Protein AF-A0A935PNE4-F1 (afdb_monomer)

Nearest PDB structures (foldseek):
  1gzd-assembly1_A  TM=9.659E-01  e=2.653E-05  Sus scrofa
  4wmj-assembly1_B  TM=9.836E-01  e=7.328E-05  Colias eurytheme
  3nbu-assembly3_F  TM=9.780E-01  e=7.328E-05  Escherichia coli DH5[alpha]
  6bzc-assembly1_A  TM=9.774E-01  e=2.024E-04  Elizabethkingia anophelis NUHP1
  3qki-assembly1_A  TM=9.538E-01  e=1.260E-03  Plasmodium falciparum 3D7

Mean 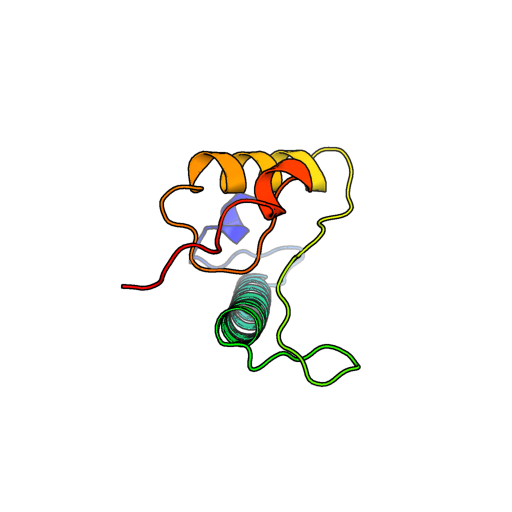predicted aligned error: 6.18 Å

pLDDT: mean 87.45, std 15.16, range [41.94, 98.25]

Sequence (94 aa):
MHTAVRGADPVVVDGTDILPDIQRCRERMRTFATAVREGHWKGATGRPIRAILALGIGGSSLGPRLVLQALADIADGPWCDSPRTWTRSPPTTP

Structure (mmCIF, N/CA/C/O backbone):
data_AF-A0A935PNE4-F1
#
_entry.id   AF-A0A935PNE4-F1
#
loop_
_atom_site.group_PDB
_atom_site.id
_atom_site.type_symbol
_atom_site.label_atom_id
_atom_site.label_alt_id
_atom_site.label_comp_id
_atom_site.label_asym_id
_atom_site.label_entity_id
_atom_site.label_seq_id
_atom_site.pdbx_PDB_ins_code
_atom_site.Cartn_x
_atom_site.Cartn_y
_atom_site.Cartn_z
_atom_site.occupancy
_atom_site.B_iso_or_equiv
_atom_site.auth_seq_id
_atom_site.auth_comp_id
_atom_site.auth_asym_id
_atom_site.auth_atom_id
_atom_site.pdbx_PDB_model_num
ATOM 1 N N . MET A 1 1 ? 10.207 2.707 -16.006 1.00 75.00 1 MET A N 1
ATOM 2 C CA . MET A 1 1 ? 10.008 1.352 -16.561 1.00 75.00 1 MET A CA 1
ATOM 3 C C . MET A 1 1 ? 8.998 0.579 -15.701 1.00 75.00 1 MET A C 1
ATOM 5 O O . MET A 1 1 ? 9.356 0.087 -14.642 1.00 75.00 1 MET A O 1
ATOM 9 N N . HIS A 1 2 ? 7.716 0.537 -16.080 1.00 89.19 2 HIS A N 1
ATOM 10 C CA . HIS A 1 2 ? 6.654 -0.044 -15.231 1.00 89.19 2 HIS A CA 1
ATOM 11 C C . HIS A 1 2 ? 6.562 -1.579 -15.321 1.00 89.19 2 HIS A C 1
ATOM 13 O O . HIS A 1 2 ? 6.067 -2.222 -14.399 1.00 89.19 2 HIS A O 1
ATOM 19 N N . THR A 1 3 ? 7.072 -2.169 -16.404 1.00 94.12 3 THR A N 1
ATOM 20 C CA . THR A 1 3 ? 7.091 -3.619 -16.644 1.00 94.12 3 THR A CA 1
ATOM 21 C C . THR A 1 3 ? 7.984 -4.364 -15.649 1.00 94.12 3 THR A C 1
ATOM 23 O O . THR A 1 3 ? 7.554 -5.373 -15.099 1.00 94.12 3 THR A O 1
ATOM 26 N N . ALA A 1 4 ? 9.162 -3.825 -15.307 1.00 93.75 4 ALA A N 1
ATOM 27 C CA . ALA A 1 4 ? 10.062 -4.406 -14.300 1.00 93.75 4 ALA A CA 1
ATOM 28 C C . ALA A 1 4 ? 9.392 -4.580 -12.925 1.00 93.75 4 ALA A C 1
ATOM 30 O O . ALA A 1 4 ? 9.564 -5.596 -12.259 1.00 93.75 4 ALA A O 1
ATOM 31 N N . VAL A 1 5 ? 8.527 -3.638 -12.530 1.00 93.31 5 VAL A N 1
ATOM 32 C CA . VAL A 1 5 ? 7.783 -3.686 -11.256 1.00 93.31 5 VAL A CA 1
ATOM 33 C C . VAL A 1 5 ? 6.732 -4.806 -11.237 1.00 93.31 5 VAL A C 1
ATOM 35 O O . VAL A 1 5 ? 6.154 -5.096 -10.188 1.00 93.31 5 VAL A O 1
ATOM 38 N N . ARG A 1 6 ? 6.499 -5.495 -12.358 1.00 93.50 6 ARG A N 1
ATOM 39 C CA . ARG A 1 6 ? 5.634 -6.682 -12.470 1.00 93.50 6 ARG A CA 1
ATOM 40 C C . ARG A 1 6 ? 6.388 -7.952 -12.885 1.00 93.50 6 ARG A C 1
ATOM 42 O O . ARG A 1 6 ? 5.843 -9.032 -12.703 1.00 93.50 6 ARG A O 1
ATOM 49 N N . GLY A 1 7 ? 7.610 -7.826 -13.398 1.00 91.75 7 GLY A N 1
ATOM 50 C CA . GLY A 1 7 ? 8.425 -8.939 -13.880 1.00 91.75 7 GLY A CA 1
ATOM 51 C C . GLY A 1 7 ? 9.212 -9.670 -12.790 1.00 91.75 7 GLY A C 1
ATOM 52 O O . GLY A 1 7 ? 9.206 -9.278 -11.611 1.00 91.75 7 GLY A O 1
ATOM 53 N N . ALA A 1 8 ? 9.880 -10.738 -13.233 1.00 91.62 8 ALA A N 1
ATOM 54 C CA . ALA A 1 8 ? 10.790 -11.573 -12.449 1.00 91.62 8 ALA A CA 1
ATOM 55 C C . ALA A 1 8 ? 12.222 -11.613 -13.017 1.00 91.62 8 ALA A C 1
ATOM 57 O O . ALA A 1 8 ? 13.122 -12.076 -12.323 1.00 91.62 8 ALA A O 1
ATOM 58 N N . ASP A 1 9 ? 12.433 -11.117 -14.238 1.00 94.19 9 ASP A N 1
ATOM 59 C CA . ASP A 1 9 ? 13.737 -11.123 -14.900 1.00 94.19 9 ASP A CA 1
ATOM 60 C C . ASP A 1 9 ? 14.612 -9.932 -14.463 1.00 94.19 9 ASP A C 1
ATOM 62 O O . ASP A 1 9 ? 14.068 -8.864 -14.145 1.00 94.19 9 ASP A O 1
ATOM 66 N N . PRO A 1 10 ? 15.953 -10.082 -14.459 1.00 92.88 10 PRO A N 1
ATOM 67 C CA . PRO A 1 10 ? 16.882 -8.987 -14.199 1.00 92.88 10 PRO A CA 1
ATOM 68 C C . PRO A 1 10 ? 16.695 -7.827 -15.173 1.00 92.88 10 PRO A C 1
ATOM 70 O O . PRO A 1 10 ? 16.453 -8.020 -16.368 1.00 92.88 10 PRO A O 1
ATOM 73 N N . VAL A 1 11 ? 16.855 -6.609 -14.667 1.00 95.12 11 VAL A N 1
ATOM 74 C CA . VAL A 1 11 ? 16.747 -5.391 -15.470 1.00 95.12 11 VAL A CA 1
ATOM 75 C C . VAL A 1 11 ? 17.876 -4.462 -15.080 1.00 95.12 11 VAL A C 1
ATOM 77 O O . VAL A 1 11 ? 17.922 -3.974 -13.957 1.00 95.12 11 VAL A O 1
ATOM 80 N N . VAL A 1 12 ? 18.748 -4.161 -16.037 1.00 95.56 12 VAL A N 1
ATOM 81 C CA . VAL A 1 12 ? 19.882 -3.265 -15.814 1.00 95.56 12 VAL A CA 1
ATOM 82 C C . VAL A 1 12 ? 19.504 -1.833 -16.188 1.00 95.56 12 VAL A C 1
ATOM 84 O O . VAL A 1 12 ? 19.097 -1.566 -17.319 1.00 95.56 12 VAL A O 1
ATOM 87 N N . VAL A 1 13 ? 19.665 -0.908 -15.244 1.00 94.81 13 VAL A N 1
ATOM 88 C CA . VAL A 1 13 ? 19.531 0.543 -15.434 1.00 94.81 13 VAL A CA 1
ATOM 89 C C . VAL A 1 13 ? 20.830 1.186 -14.966 1.00 94.81 13 VAL A C 1
ATOM 91 O O . VAL A 1 13 ? 21.289 0.899 -13.864 1.00 94.81 13 VAL A O 1
ATOM 94 N N . ASP A 1 14 ? 21.459 1.995 -15.820 1.00 94.06 14 ASP A N 1
ATOM 95 C CA . ASP A 1 14 ? 22.742 2.656 -15.531 1.00 94.06 14 ASP A CA 1
ATOM 96 C C . ASP A 1 14 ? 23.826 1.691 -15.004 1.00 94.06 14 ASP A C 1
ATOM 98 O O . ASP A 1 14 ? 24.575 1.986 -14.075 1.00 94.06 14 ASP A O 1
ATOM 102 N N . GLY A 1 15 ? 23.884 0.486 -15.583 1.00 95.31 15 GLY A N 1
ATOM 103 C CA . GLY A 1 15 ? 24.845 -0.557 -15.206 1.00 95.31 15 GLY A CA 1
ATOM 104 C C . GLY A 1 15 ? 24.511 -1.328 -13.923 1.00 95.31 15 GLY A C 1
ATOM 105 O O . GLY A 1 15 ? 25.281 -2.205 -13.542 1.00 95.31 15 GLY A O 1
ATOM 106 N N . THR A 1 16 ? 23.371 -1.058 -13.280 1.00 94.44 16 THR A N 1
ATOM 107 C CA . THR A 1 16 ? 22.941 -1.717 -12.035 1.00 94.44 16 THR A CA 1
ATOM 108 C C . THR A 1 16 ? 21.660 -2.523 -12.248 1.00 94.44 16 THR A C 1
ATOM 110 O O . THR A 1 16 ? 20.693 -2.011 -12.808 1.00 94.44 16 THR A O 1
ATOM 113 N N . ASP A 1 17 ? 21.629 -3.781 -11.795 1.00 95.94 17 ASP A N 1
ATOM 114 C CA . ASP A 1 17 ? 20.396 -4.578 -11.775 1.00 95.94 17 ASP A CA 1
ATOM 115 C C . ASP A 1 17 ? 19.450 -4.084 -10.672 1.00 95.94 17 ASP A C 1
ATOM 117 O O . ASP A 1 17 ? 19.794 -4.101 -9.490 1.00 95.94 17 ASP A O 1
ATOM 121 N N . ILE A 1 18 ? 18.248 -3.656 -11.060 1.00 95.94 18 ILE A N 1
ATOM 122 C CA . ILE A 1 18 ? 17.244 -3.089 -10.148 1.00 95.94 18 ILE A CA 1
ATOM 123 C C . ILE A 1 18 ? 16.284 -4.138 -9.570 1.00 95.94 18 ILE A C 1
ATOM 125 O O . ILE A 1 18 ? 15.454 -3.813 -8.713 1.00 95.94 18 ILE A O 1
ATOM 129 N N . LEU A 1 19 ? 16.355 -5.397 -10.020 1.00 96.12 19 LEU A N 1
ATOM 130 C CA . LEU A 1 19 ? 15.468 -6.459 -9.541 1.00 96.12 19 LEU A CA 1
ATOM 131 C C . LEU A 1 19 ? 15.558 -6.672 -8.013 1.00 96.12 19 LEU A C 1
ATOM 133 O O . LEU A 1 19 ? 14.497 -6.744 -7.379 1.00 96.12 19 LEU A O 1
ATOM 137 N N . PRO A 1 20 ? 16.748 -6.710 -7.374 1.00 96.38 20 PRO A N 1
ATOM 138 C CA . PRO A 1 20 ? 16.851 -6.880 -5.922 1.00 96.38 20 PRO A CA 1
ATOM 139 C C . PRO A 1 20 ? 16.138 -5.777 -5.128 1.00 96.38 20 PRO A C 1
ATOM 141 O O . PRO A 1 20 ? 15.486 -6.059 -4.118 1.00 96.38 20 PRO A O 1
ATOM 144 N N . ASP A 1 21 ? 16.195 -4.531 -5.601 1.00 95.75 21 ASP A N 1
ATOM 145 C CA . ASP A 1 21 ? 15.551 -3.392 -4.942 1.00 95.75 21 ASP A CA 1
ATOM 146 C C . ASP A 1 21 ? 14.028 -3.442 -5.063 1.00 95.75 21 ASP A C 1
ATOM 148 O O . ASP A 1 21 ? 13.309 -3.175 -4.091 1.00 95.75 21 ASP A O 1
ATOM 152 N N . ILE A 1 22 ? 13.519 -3.864 -6.224 1.00 96.31 22 ILE A N 1
ATOM 153 C CA . ILE A 1 22 ? 12.088 -4.111 -6.427 1.00 96.31 22 ILE A CA 1
ATOM 154 C C . ILE A 1 22 ? 11.600 -5.188 -5.454 1.00 96.31 22 ILE A C 1
ATOM 156 O O . ILE A 1 22 ? 10.580 -4.987 -4.788 1.00 96.31 22 ILE A O 1
ATOM 160 N N . GLN A 1 23 ? 12.323 -6.307 -5.325 1.00 96.31 23 GLN A N 1
ATOM 161 C CA . GLN A 1 23 ? 11.938 -7.385 -4.406 1.00 96.31 23 GLN A CA 1
ATOM 162 C C . GLN A 1 23 ? 11.996 -6.933 -2.945 1.00 96.31 23 GLN A C 1
ATOM 164 O O . GLN A 1 23 ? 11.055 -7.179 -2.189 1.00 96.31 23 GLN A O 1
ATOM 169 N N . ARG A 1 24 ? 13.034 -6.181 -2.558 1.00 97.19 24 ARG A N 1
ATOM 170 C CA . ARG A 1 24 ? 13.140 -5.589 -1.218 1.00 97.19 24 ARG A CA 1
ATOM 171 C C . ARG A 1 24 ? 11.960 -4.664 -0.916 1.00 97.19 24 ARG A C 1
ATOM 173 O O . ARG A 1 24 ? 11.412 -4.710 0.183 1.00 97.19 24 ARG A O 1
ATOM 180 N N . CYS A 1 25 ? 11.554 -3.827 -1.868 1.00 97.50 25 CYS A N 1
ATOM 181 C CA . CYS A 1 25 ? 10.404 -2.939 -1.703 1.00 97.50 25 CYS A CA 1
ATOM 182 C C . CYS A 1 25 ? 9.089 -3.724 -1.580 1.00 97.50 25 CYS A C 1
ATOM 184 O O . CYS A 1 25 ? 8.300 -3.458 -0.671 1.00 97.50 25 CYS A O 1
ATOM 186 N N . ARG A 1 26 ? 8.873 -4.735 -2.434 1.00 96.69 26 ARG A N 1
ATOM 187 C CA . ARG A 1 26 ? 7.701 -5.625 -2.365 1.00 96.69 26 ARG A CA 1
ATOM 188 C C . ARG A 1 26 ? 7.599 -6.329 -1.015 1.00 96.69 26 ARG A C 1
ATOM 190 O O . ARG A 1 26 ? 6.517 -6.344 -0.435 1.00 96.69 26 ARG A O 1
ATOM 197 N N . GLU A 1 27 ? 8.709 -6.849 -0.501 1.00 97.88 27 GLU A N 1
ATOM 198 C CA . GLU A 1 27 ? 8.728 -7.532 0.793 1.00 97.88 27 GLU A CA 1
ATOM 199 C C . GLU A 1 27 ? 8.442 -6.562 1.943 1.00 97.88 27 GLU A C 1
ATOM 201 O O . GLU A 1 27 ? 7.588 -6.831 2.781 1.00 97.88 27 GLU A O 1
ATOM 206 N N . ARG A 1 28 ? 9.042 -5.364 1.929 1.00 98.25 28 ARG A N 1
ATOM 207 C CA . ARG A 1 28 ? 8.719 -4.313 2.911 1.00 98.25 28 ARG A CA 1
AT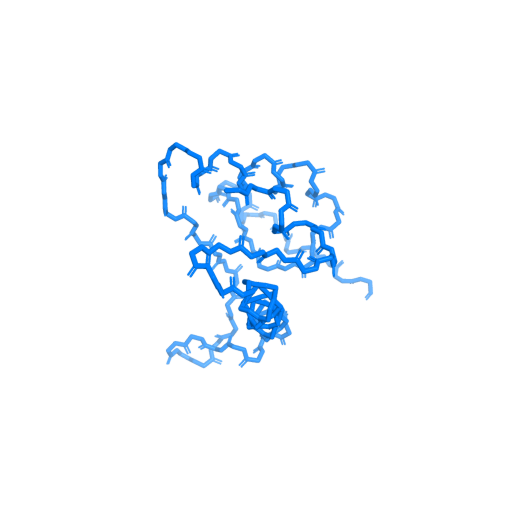OM 208 C C . ARG A 1 28 ? 7.232 -3.950 2.902 1.00 98.25 28 ARG A C 1
ATOM 210 O O . ARG A 1 28 ? 6.634 -3.823 3.969 1.00 98.25 28 ARG A O 1
ATOM 217 N N . MET A 1 29 ? 6.633 -3.791 1.719 1.00 97.56 29 MET A N 1
ATOM 218 C CA . MET A 1 29 ? 5.200 -3.506 1.583 1.00 97.56 29 MET A CA 1
ATOM 219 C C . MET A 1 29 ? 4.336 -4.667 2.082 1.00 97.56 29 MET A C 1
ATOM 221 O O . MET A 1 29 ? 3.337 -4.420 2.756 1.00 97.56 29 MET A O 1
ATOM 225 N N . ARG A 1 30 ? 4.719 -5.917 1.790 1.00 97.69 30 ARG A N 1
ATOM 226 C CA . ARG A 1 30 ? 4.027 -7.118 2.272 1.00 97.69 30 ARG A CA 1
ATOM 227 C C . ARG A 1 30 ? 4.031 -7.172 3.795 1.00 97.69 30 ARG A C 1
ATOM 229 O O . ARG A 1 30 ? 2.956 -7.225 4.382 1.00 97.69 30 ARG A O 1
ATOM 236 N N . THR A 1 31 ? 5.203 -7.084 4.420 1.00 98.19 31 THR A N 1
ATOM 237 C CA . THR A 1 31 ? 5.352 -7.127 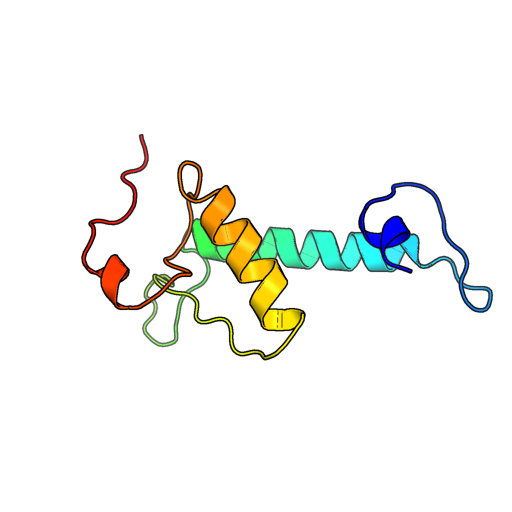5.881 1.00 98.19 31 THR A CA 1
ATOM 238 C C . THR A 1 31 ? 4.535 -6.036 6.559 1.00 98.19 31 THR A C 1
ATOM 240 O O . THR A 1 31 ? 3.794 -6.312 7.501 1.00 98.19 31 THR A O 1
ATOM 243 N N . PHE A 1 32 ? 4.609 -4.804 6.050 1.00 96.94 32 PHE A N 1
ATOM 244 C CA . PHE A 1 32 ? 3.820 -3.694 6.578 1.00 96.94 32 PHE A CA 1
ATOM 245 C C . PHE A 1 32 ? 2.313 -3.946 6.446 1.00 96.94 32 PHE A C 1
ATOM 247 O O . PHE A 1 32 ? 1.579 -3.842 7.426 1.00 96.94 32 PHE A O 1
ATOM 254 N N . ALA A 1 33 ? 1.844 -4.300 5.248 1.00 96.06 33 ALA A N 1
ATOM 255 C CA . ALA A 1 33 ? 0.421 -4.483 4.996 1.00 96.06 33 ALA A CA 1
ATOM 256 C C . ALA A 1 33 ? -0.160 -5.660 5.798 1.00 96.06 33 ALA A C 1
ATOM 258 O O . ALA A 1 33 ? -1.281 -5.561 6.291 1.00 96.06 33 ALA A O 1
ATOM 259 N N . THR A 1 34 ? 0.601 -6.743 5.973 1.00 96.88 34 THR A N 1
ATOM 260 C CA . THR A 1 34 ? 0.215 -7.878 6.822 1.00 96.88 34 THR A CA 1
ATOM 261 C C . THR A 1 34 ? 0.121 -7.464 8.287 1.00 96.88 34 THR A C 1
ATOM 263 O O . THR A 1 34 ? -0.929 -7.656 8.891 1.00 96.88 34 THR A O 1
ATOM 266 N N . ALA A 1 35 ? 1.131 -6.776 8.829 1.00 96.94 35 ALA A N 1
ATOM 267 C CA . ALA A 1 35 ? 1.092 -6.294 10.211 1.00 96.94 35 ALA A CA 1
ATOM 268 C C . ALA A 1 35 ? -0.084 -5.337 10.482 1.00 96.94 35 ALA A C 1
ATOM 270 O O . ALA A 1 35 ? -0.652 -5.341 11.575 1.00 96.94 35 ALA A O 1
ATOM 271 N N . VAL A 1 36 ? -0.461 -4.515 9.498 1.00 96.25 36 VAL A N 1
ATOM 272 C CA . VAL A 1 36 ? -1.636 -3.640 9.588 1.00 96.25 36 VAL A CA 1
ATOM 273 C C . VAL A 1 36 ? -2.939 -4.446 9.577 1.00 96.25 36 VAL A C 1
ATOM 275 O O . VAL A 1 36 ? -3.783 -4.207 10.437 1.00 96.25 36 VAL A O 1
ATOM 278 N N . ARG A 1 37 ? -3.102 -5.401 8.650 1.00 94.50 37 ARG A N 1
ATOM 279 C CA . ARG A 1 37 ? -4.307 -6.252 8.555 1.00 94.50 37 ARG A CA 1
ATOM 280 C C . ARG A 1 37 ? -4.511 -7.123 9.793 1.00 94.50 37 ARG A C 1
ATOM 282 O O . ARG A 1 37 ? -5.628 -7.234 10.279 1.00 94.50 37 ARG A O 1
ATOM 289 N N . GLU A 1 38 ? -3.433 -7.671 10.342 1.00 95.56 38 GLU A N 1
ATOM 290 C CA . GLU A 1 38 ? -3.460 -8.513 11.546 1.00 95.56 38 GLU A CA 1
ATOM 291 C C . GLU A 1 38 ? -3.628 -7.704 12.845 1.00 95.56 38 GLU A C 1
ATOM 293 O O . GLU A 1 38 ? -3.754 -8.268 13.929 1.00 95.56 38 GLU A O 1
ATOM 298 N N . GLY A 1 39 ? -3.604 -6.368 12.776 1.00 94.94 39 GLY A N 1
ATOM 299 C CA . GLY A 1 39 ? -3.713 -5.502 13.953 1.00 94.94 39 GLY A CA 1
ATOM 300 C C . GLY A 1 39 ? -2.463 -5.476 14.842 1.00 94.94 39 GLY A C 1
ATOM 301 O O . GLY A 1 39 ? -2.490 -4.887 15.928 1.00 94.94 39 GLY A O 1
ATOM 302 N N . HIS A 1 40 ? -1.356 -6.065 14.384 1.00 96.62 40 HIS A N 1
ATOM 303 C CA . HIS A 1 40 ? -0.045 -5.975 15.028 1.00 96.62 40 HIS A CA 1
ATOM 304 C C . HIS A 1 40 ? 0.500 -4.542 14.991 1.00 96.62 40 HIS A C 1
ATOM 306 O O . HIS A 1 40 ? 1.136 -4.087 15.944 1.00 96.62 40 HIS A O 1
ATOM 312 N N . TRP A 1 41 ? 0.204 -3.803 13.918 1.00 96.31 41 TRP A N 1
ATOM 313 C CA . TRP A 1 41 ? 0.534 -2.388 13.815 1.00 96.31 41 TRP A CA 1
ATOM 314 C C . TRP A 1 41 ? -0.493 -1.532 14.563 1.00 96.31 41 TRP A C 1
ATOM 316 O O . TRP A 1 41 ? -1.653 -1.412 14.159 1.00 96.31 41 TRP A O 1
ATOM 326 N N . LYS A 1 42 ? -0.056 -0.912 15.661 1.00 95.69 42 LYS A N 1
ATOM 327 C CA . LYS A 1 42 ? -0.910 -0.123 16.556 1.00 95.69 42 LYS A CA 1
ATOM 328 C C . LYS A 1 42 ? -0.658 1.373 16.395 1.00 95.69 42 LYS A C 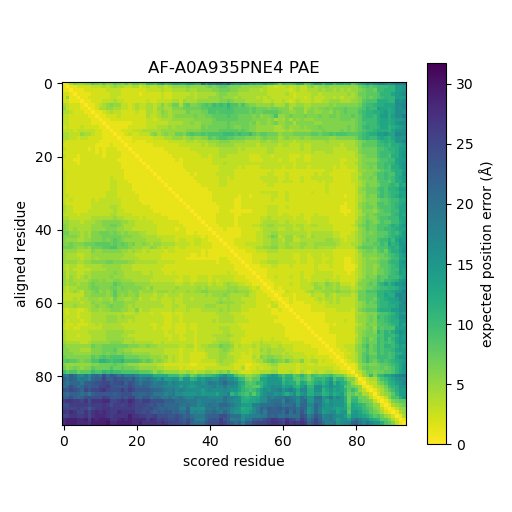1
ATOM 330 O O . LYS A 1 42 ? 0.470 1.810 16.184 1.00 95.69 42 LYS A O 1
ATOM 335 N N . GLY A 1 43 ? -1.722 2.163 16.518 1.00 95.38 43 GLY A N 1
ATOM 336 C CA . GLY A 1 43 ? -1.617 3.617 16.623 1.00 95.38 43 GLY A CA 1
ATOM 337 C C . GLY A 1 43 ? -1.071 4.058 17.985 1.00 95.38 43 GLY A C 1
ATOM 338 O O . GLY A 1 43 ? -0.858 3.243 18.882 1.00 95.38 43 GLY A O 1
ATOM 339 N N . ALA A 1 44 ? -0.929 5.372 18.177 1.00 96.62 44 ALA A N 1
ATOM 340 C CA . ALA A 1 44 ? -0.393 5.965 19.410 1.00 96.62 44 ALA A CA 1
ATOM 341 C C . ALA A 1 44 ? -1.138 5.547 20.696 1.00 96.62 44 ALA A C 1
ATOM 343 O O . ALA A 1 44 ? -0.575 5.575 21.782 1.00 96.62 44 ALA A O 1
ATOM 344 N N . THR A 1 45 ? -2.403 5.136 20.577 1.00 96.56 45 THR A N 1
ATOM 345 C CA . THR A 1 45 ? -3.245 4.689 21.697 1.00 96.56 45 THR A CA 1
ATOM 346 C C . THR A 1 45 ? -3.201 3.177 21.937 1.00 96.56 45 THR A C 1
ATOM 348 O O . THR A 1 45 ? -3.998 2.658 22.716 1.00 96.56 45 THR A O 1
ATOM 351 N N . GLY A 1 46 ? -2.335 2.438 21.236 1.00 96.44 46 GLY A N 1
ATOM 352 C CA . GLY A 1 46 ? -2.253 0.977 21.327 1.00 96.44 46 GLY A CA 1
ATOM 353 C C . GLY A 1 46 ? -3.392 0.232 20.619 1.00 96.44 46 GLY A C 1
ATOM 354 O O . GLY A 1 46 ? -3.478 -0.993 20.719 1.00 96.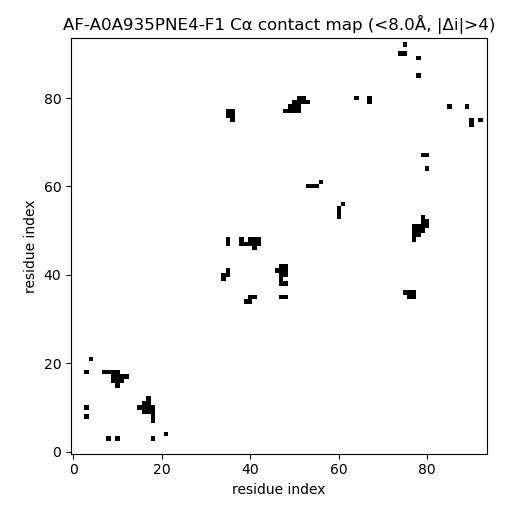44 46 GLY A O 1
ATOM 355 N N . ARG A 1 47 ? -4.267 0.945 19.901 1.00 96.25 47 ARG A N 1
ATOM 356 C CA . ARG A 1 47 ? -5.388 0.360 19.151 1.00 96.25 47 ARG A CA 1
ATOM 357 C C . ARG A 1 47 ? -4.974 0.006 17.714 1.00 96.25 47 ARG A C 1
ATOM 359 O O . ARG A 1 47 ? -4.176 0.751 17.136 1.00 96.25 47 ARG A O 1
ATOM 366 N N . PRO A 1 48 ? -5.523 -1.073 17.126 1.00 95.88 48 PRO A N 1
ATOM 367 C CA . PRO A 1 48 ? -5.311 -1.407 15.718 1.00 95.88 48 PRO A CA 1
ATOM 368 C C . PRO A 1 48 ? -5.746 -0.286 14.767 1.00 95.88 48 PRO A C 1
ATOM 370 O O . PRO A 1 48 ? -6.649 0.502 15.072 1.00 95.88 48 PRO A O 1
ATOM 373 N N . ILE A 1 49 ? -5.120 -0.230 13.592 1.00 94.56 49 ILE A N 1
ATOM 374 C CA . ILE A 1 49 ? -5.500 0.701 12.526 1.00 94.56 49 ILE A CA 1
ATOM 375 C C . ILE A 1 49 ? -6.777 0.205 11.840 1.00 94.56 49 ILE A C 1
ATOM 377 O O . ILE A 1 49 ? -6.814 -0.895 11.304 1.00 94.56 49 ILE A O 1
ATOM 381 N N . ARG A 1 50 ? -7.818 1.044 11.827 1.00 92.00 50 ARG A N 1
ATOM 382 C CA . ARG A 1 50 ? -9.132 0.720 11.231 1.00 92.00 50 ARG A CA 1
ATOM 383 C C . ARG A 1 50 ? -9.399 1.372 9.879 1.00 92.00 50 ARG A C 1
ATOM 385 O O . ARG A 1 50 ? -10.291 0.946 9.159 1.00 92.00 50 ARG A O 1
ATOM 392 N N . ALA A 1 51 ? -8.668 2.436 9.562 1.00 91.94 51 ALA A N 1
ATOM 393 C CA . ALA A 1 51 ? -8.873 3.210 8.350 1.00 91.94 51 ALA A CA 1
ATOM 394 C C . ALA A 1 51 ? -7.539 3.736 7.825 1.00 91.94 51 ALA A C 1
ATOM 396 O O . ALA A 1 51 ? -6.670 4.133 8.607 1.00 91.94 51 ALA A O 1
ATOM 397 N N . ILE A 1 52 ? -7.404 3.755 6.505 1.00 91.38 52 ILE A N 1
ATOM 398 C CA . ILE A 1 52 ? -6.251 4.258 5.770 1.00 91.38 52 ILE A CA 1
ATOM 399 C C . ILE A 1 52 ? -6.743 5.368 4.845 1.00 91.38 52 ILE A C 1
ATOM 401 O O . ILE A 1 52 ? -7.668 5.185 4.058 1.00 91.38 52 ILE A O 1
ATOM 405 N N . LEU A 1 53 ? -6.088 6.523 4.926 1.00 90.56 53 LEU A N 1
ATOM 406 C CA . LEU A 1 53 ? -6.342 7.654 4.044 1.00 90.56 53 LEU A CA 1
ATOM 407 C C . LEU A 1 53 ? -5.161 7.819 3.086 1.00 90.56 53 LEU A C 1
ATOM 409 O O . LEU A 1 53 ? -4.072 8.213 3.500 1.00 90.56 53 LEU A O 1
ATOM 413 N N . ALA A 1 54 ? -5.384 7.535 1.804 1.00 89.50 54 ALA A N 1
ATOM 414 C CA . ALA A 1 54 ? -4.402 7.802 0.760 1.00 89.50 54 ALA A CA 1
ATOM 415 C C . ALA A 1 54 ? -4.483 9.274 0.323 1.00 89.50 54 ALA A C 1
ATOM 417 O O . ALA A 1 54 ? -5.486 9.709 -0.245 1.00 89.50 54 ALA A O 1
ATOM 418 N N . LEU A 1 55 ? -3.421 10.041 0.579 1.00 91.31 55 LEU A N 1
ATOM 419 C CA . LEU A 1 55 ? -3.295 11.434 0.151 1.00 91.31 55 LEU A CA 1
ATOM 420 C C . LEU A 1 55 ? -2.450 11.504 -1.123 1.00 91.31 55 LEU A C 1
ATOM 422 O O . LEU A 1 55 ? -1.280 11.128 -1.124 1.00 91.31 55 LEU A O 1
ATOM 426 N N . GLY A 1 56 ? -3.037 11.990 -2.212 1.00 89.38 56 GLY A N 1
ATOM 427 C CA . GLY A 1 56 ? -2.340 12.131 -3.484 1.00 89.38 56 GLY A CA 1
ATOM 428 C C . GLY A 1 56 ? -3.225 12.726 -4.570 1.00 89.38 56 GLY A C 1
ATOM 429 O O . GLY A 1 56 ? -4.447 12.764 -4.444 1.00 89.38 56 GLY A O 1
ATOM 430 N N . ILE A 1 57 ? -2.591 13.167 -5.654 1.00 93.38 57 ILE A N 1
ATOM 431 C CA . ILE A 1 57 ? -3.246 13.662 -6.871 1.00 93.38 57 ILE A CA 1
ATOM 432 C C . ILE A 1 57 ? -2.777 12.850 -8.084 1.00 93.38 57 ILE A C 1
ATOM 434 O O . ILE A 1 57 ? -1.763 12.151 -8.022 1.00 93.38 57 ILE A O 1
ATOM 438 N N . GLY A 1 58 ? -3.515 12.930 -9.192 1.00 94.06 58 GLY A N 1
ATOM 439 C CA . GLY A 1 58 ? -3.146 12.266 -10.445 1.00 94.06 58 GLY A CA 1
ATOM 440 C C . GLY A 1 58 ? -2.976 10.751 -10.293 1.00 94.06 58 GLY A C 1
ATOM 441 O O . GLY A 1 58 ? -3.795 10.087 -9.653 1.00 94.06 58 GLY A O 1
ATOM 442 N N . GLY A 1 59 ? -1.899 10.200 -10.865 1.00 91.06 59 GLY A N 1
ATOM 443 C CA . GLY A 1 59 ? -1.623 8.756 -10.864 1.00 91.06 59 GLY A CA 1
ATOM 444 C C . GLY A 1 59 ? -1.540 8.131 -9.466 1.00 91.06 59 GLY A C 1
ATOM 445 O O . GLY A 1 59 ? -1.977 6.995 -9.282 1.00 91.06 59 GLY A O 1
ATOM 446 N N . SER A 1 60 ? -1.084 8.895 -8.469 1.00 90.81 60 SER A N 1
ATOM 447 C CA . SER A 1 60 ? -0.981 8.450 -7.072 1.00 90.81 60 SER A CA 1
ATOM 448 C C . SER A 1 60 ? -2.335 8.324 -6.364 1.00 90.81 60 SER A C 1
ATOM 450 O O . SER A 1 60 ? -2.402 7.732 -5.292 1.00 90.81 60 SER A O 1
ATOM 452 N N . SER A 1 61 ? -3.413 8.861 -6.945 1.00 90.38 61 SER A N 1
ATOM 453 C CA . SER A 1 61 ? -4.786 8.717 -6.437 1.00 90.38 61 SER A CA 1
ATOM 454 C C . SER A 1 61 ? -5.638 7.825 -7.339 1.00 90.38 61 SER A C 1
ATOM 456 O O . SER A 1 61 ? -6.338 6.935 -6.855 1.00 90.38 61 SER A O 1
ATOM 458 N N . LEU A 1 62 ? -5.544 8.018 -8.659 1.00 92.56 62 LEU A N 1
ATOM 459 C CA . LEU A 1 62 ? -6.408 7.346 -9.628 1.00 92.56 62 LEU A CA 1
ATOM 460 C C . LEU A 1 62 ? -6.183 5.828 -9.658 1.00 92.56 62 LEU A C 1
ATOM 462 O O . LEU A 1 62 ? -7.150 5.071 -9.612 1.00 92.56 62 LEU A O 1
ATOM 466 N N . GLY A 1 63 ? -4.923 5.384 -9.696 1.00 92.56 63 GLY A N 1
ATOM 467 C CA . GLY A 1 63 ? -4.580 3.960 -9.742 1.00 92.56 63 GLY A CA 1
ATOM 468 C C . GLY A 1 63 ? -5.063 3.193 -8.504 1.00 92.56 63 GLY A C 1
ATOM 469 O O . GLY A 1 63 ? -5.820 2.233 -8.651 1.00 92.56 63 GLY A O 1
ATOM 470 N N . PRO A 1 64 ? -4.690 3.622 -7.283 1.00 92.50 64 PRO A N 1
ATOM 471 C CA . PRO A 1 64 ? -5.161 2.983 -6.057 1.00 92.50 64 PRO A CA 1
ATOM 472 C C . PRO A 1 64 ? -6.686 2.976 -5.927 1.00 92.50 64 PRO A C 1
ATOM 474 O O . PRO A 1 64 ? -7.259 1.950 -5.574 1.00 92.50 64 PRO A O 1
ATOM 477 N N . ARG A 1 65 ? -7.360 4.083 -6.268 1.00 91.12 65 ARG A N 1
ATOM 478 C CA . ARG A 1 65 ? -8.824 4.170 -6.191 1.00 91.12 65 ARG A CA 1
ATOM 479 C C . ARG A 1 65 ? -9.517 3.191 -7.137 1.00 91.12 65 ARG A C 1
ATOM 481 O O . ARG A 1 65 ? -10.489 2.561 -6.731 1.00 91.12 65 ARG A O 1
ATOM 488 N N . LEU A 1 66 ? -9.009 3.044 -8.361 1.00 93.19 66 LEU A N 1
ATOM 489 C CA . LEU A 1 66 ? -9.529 2.072 -9.322 1.00 93.19 66 LEU A CA 1
ATOM 490 C C . LEU A 1 66 ? -9.419 0.640 -8.781 1.00 93.19 66 LEU A C 1
ATOM 492 O O . LEU A 1 66 ? -10.402 -0.092 -8.800 1.00 93.19 66 LEU A O 1
ATOM 496 N N . VAL A 1 67 ? -8.243 0.252 -8.277 1.00 93.31 67 VAL A N 1
ATOM 497 C CA . VAL A 1 67 ? -8.002 -1.109 -7.764 1.00 93.31 67 VAL A CA 1
ATOM 498 C C . VAL A 1 67 ? -8.845 -1.394 -6.522 1.00 93.31 67 VAL A C 1
ATOM 500 O O . VAL A 1 67 ? -9.443 -2.462 -6.435 1.00 93.31 67 VAL A O 1
ATOM 503 N N . LEU A 1 68 ? -8.941 -0.435 -5.594 1.00 91.19 68 LEU A N 1
ATOM 504 C CA . LEU A 1 68 ? -9.788 -0.557 -4.404 1.00 91.19 68 LEU A CA 1
ATOM 505 C C . LEU A 1 68 ? -11.260 -0.759 -4.772 1.00 91.19 68 LEU A C 1
ATOM 507 O O . LEU A 1 68 ? -11.927 -1.589 -4.168 1.00 91.19 68 LEU A O 1
ATOM 511 N N . GLN A 1 69 ? -11.760 -0.027 -5.770 1.00 90.62 69 GLN A N 1
ATOM 512 C CA . GLN A 1 69 ? -13.139 -0.173 -6.226 1.00 90.62 69 GLN A CA 1
ATOM 513 C C . GLN A 1 69 ? -13.367 -1.502 -6.959 1.00 90.62 69 GLN A C 1
ATOM 515 O O . GLN A 1 69 ? -14.390 -2.143 -6.747 1.00 90.62 69 GLN A O 1
ATOM 520 N N . ALA A 1 70 ? -12.429 -1.923 -7.809 1.00 94.12 70 ALA A N 1
ATOM 521 C CA . ALA A 1 70 ? -12.556 -3.150 -8.593 1.00 94.12 70 ALA A CA 1
ATOM 522 C C . ALA A 1 70 ? -12.464 -4.427 -7.742 1.00 94.12 70 ALA A C 1
ATOM 524 O O . ALA A 1 70 ? -13.049 -5.441 -8.107 1.00 94.12 70 ALA A O 1
ATOM 525 N N . LEU A 1 71 ? -11.726 -4.386 -6.629 1.00 92.69 71 LEU A N 1
ATOM 526 C CA . LEU A 1 71 ? -11.493 -5.533 -5.744 1.00 92.69 71 LEU A CA 1
ATOM 527 C C . LEU A 1 71 ? -12.242 -5.421 -4.407 1.00 92.69 71 LEU A C 1
ATOM 529 O O . LEU A 1 71 ? -11.895 -6.112 -3.452 1.00 92.69 71 LEU A O 1
ATOM 533 N N . ALA A 1 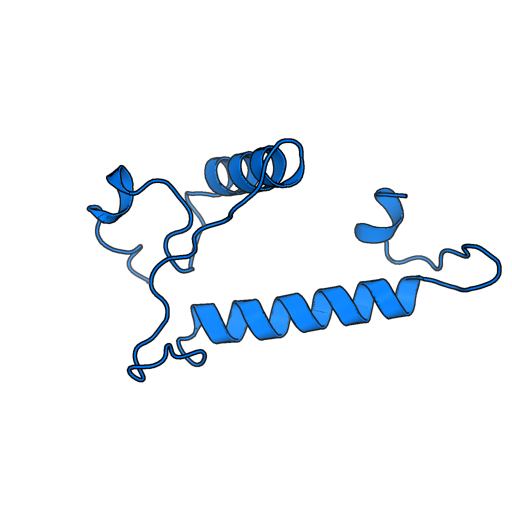72 ? -13.251 -4.549 -4.323 1.00 89.75 72 ALA A N 1
ATOM 534 C CA . ALA A 1 72 ? -13.957 -4.257 -3.077 1.00 89.75 72 ALA A CA 1
ATOM 535 C C . ALA A 1 72 ? -14.571 -5.509 -2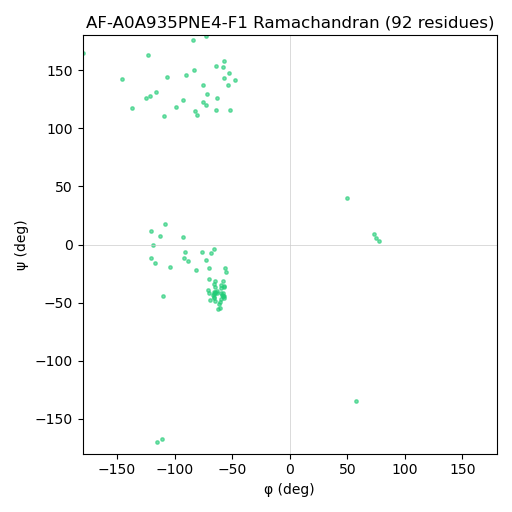.421 1.00 89.75 72 ALA A C 1
ATOM 537 O O . ALA A 1 72 ? -14.544 -5.625 -1.198 1.00 89.75 72 ALA A O 1
ATOM 538 N N . ASP A 1 73 ? -15.059 -6.461 -3.222 1.00 91.06 73 ASP A N 1
ATOM 539 C CA . ASP A 1 73 ? -15.739 -7.671 -2.736 1.00 91.06 73 ASP A CA 1
ATOM 540 C C . ASP A 1 73 ? -14.807 -8.671 -2.037 1.00 91.06 73 ASP A C 1
ATOM 542 O O . ASP A 1 73 ? -15.272 -9.516 -1.276 1.00 91.06 73 ASP A O 1
ATOM 546 N N . ILE A 1 74 ? -13.496 -8.583 -2.281 1.00 91.31 74 ILE A N 1
ATOM 547 C CA . ILE A 1 74 ? -12.486 -9.486 -1.705 1.00 91.31 74 ILE A CA 1
ATOM 548 C C . ILE A 1 74 ? -11.554 -8.777 -0.715 1.00 91.31 74 ILE A C 1
ATOM 550 O O . I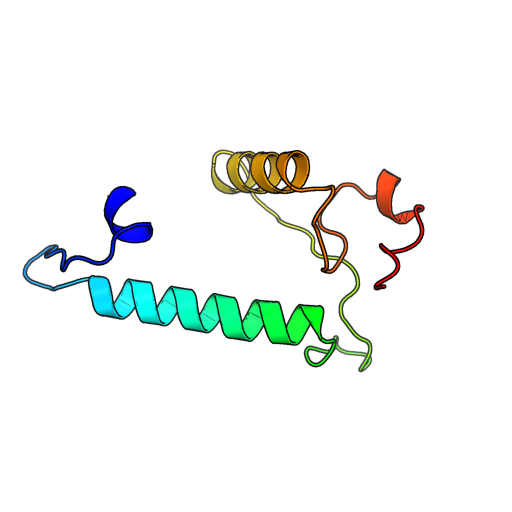LE A 1 74 ? -10.550 -9.348 -0.294 1.00 91.31 74 ILE A O 1
ATOM 554 N N . ALA A 1 75 ? -11.835 -7.518 -0.378 1.00 89.69 75 ALA A N 1
ATOM 555 C CA . ALA A 1 75 ? -10.997 -6.743 0.524 1.00 89.69 75 ALA A CA 1
ATOM 556 C C . ALA A 1 75 ? -11.132 -7.241 1.977 1.00 89.69 75 ALA A C 1
ATOM 558 O O . ALA A 1 75 ? -12.233 -7.331 2.515 1.00 89.69 75 ALA A O 1
ATOM 559 N N . ASP A 1 76 ? -9.997 -7.500 2.626 1.00 89.19 76 ASP A N 1
ATOM 560 C CA . ASP A 1 76 ? -9.881 -8.113 3.959 1.00 89.19 76 ASP A CA 1
ATOM 561 C C . ASP A 1 76 ? -9.165 -7.212 4.987 1.00 89.19 76 ASP A C 1
ATOM 563 O O . ASP A 1 76 ? -8.766 -7.655 6.063 1.00 89.19 76 ASP A O 1
ATOM 567 N N . GLY A 1 77 ? -8.957 -5.938 4.644 1.00 88.12 77 GLY A N 1
ATOM 568 C CA . GLY A 1 77 ? -8.161 -4.996 5.427 1.00 88.12 77 GLY A CA 1
ATOM 569 C C . GLY A 1 77 ? -8.937 -3.809 6.005 1.00 88.12 77 GLY A C 1
ATOM 570 O O . GLY A 1 77 ? -10.167 -3.767 5.962 1.00 88.12 77 GLY A O 1
ATOM 571 N N . PRO A 1 78 ? -8.211 -2.809 6.544 1.00 90.94 78 PRO A N 1
ATOM 572 C CA . PRO A 1 78 ? -8.802 -1.564 7.027 1.00 90.94 78 PRO A CA 1
ATOM 573 C C . PRO A 1 78 ? -9.593 -0.839 5.934 1.00 90.94 78 PRO A C 1
ATOM 575 O O . PRO A 1 78 ? -9.317 -0.990 4.743 1.00 90.94 78 PRO A O 1
ATOM 578 N N . TRP A 1 79 ? -10.519 0.031 6.335 1.00 87.75 79 TRP A N 1
ATOM 579 C CA . TRP A 1 79 ? -11.261 0.852 5.381 1.00 87.75 79 TRP A CA 1
ATOM 580 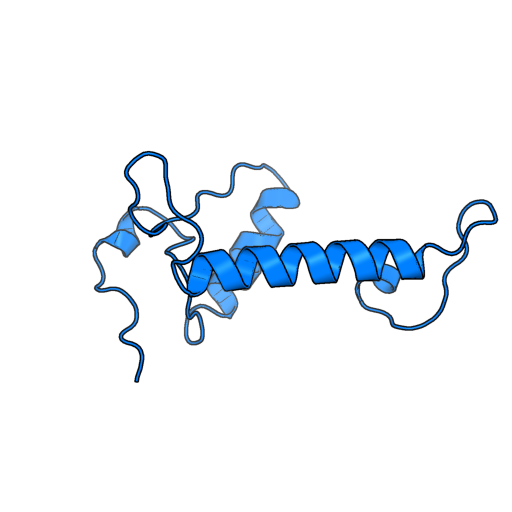C C . TRP A 1 79 ? -10.325 1.798 4.620 1.00 87.75 79 TRP A C 1
ATOM 582 O O . TRP A 1 79 ? -9.590 2.570 5.234 1.00 87.75 79 TRP A O 1
ATOM 592 N N . CYS A 1 80 ? -10.371 1.760 3.290 1.00 83.62 80 CYS A N 1
ATOM 593 C CA . CYS A 1 80 ? -9.500 2.553 2.409 1.00 83.62 80 CYS A CA 1
ATOM 594 C C . CYS A 1 80 ? -10.267 3.531 1.506 1.00 83.62 80 CYS A C 1
ATOM 596 O O . CYS A 1 80 ? -9.663 4.236 0.697 1.00 83.62 80 CYS A O 1
ATOM 598 N N . ASP A 1 81 ? -11.592 3.553 1.594 1.00 71.69 81 ASP A N 1
ATOM 599 C CA . ASP A 1 81 ? -12.465 4.349 0.745 1.00 71.69 81 ASP A CA 1
ATOM 600 C C . ASP A 1 81 ? -13.134 5.491 1.531 1.00 71.69 81 ASP A C 1
ATOM 602 O O . ASP A 1 81 ? -12.697 5.885 2.615 1.00 71.69 81 ASP A O 1
ATOM 606 N N . SER A 1 82 ? -14.143 6.117 0.922 1.00 59.56 82 SER A N 1
ATOM 607 C CA . SER A 1 82 ? -14.699 7.378 1.409 1.00 59.56 82 SER A CA 1
ATOM 608 C C . SER A 1 82 ? -15.349 7.262 2.799 1.00 59.56 82 SER A C 1
ATOM 610 O O . SER A 1 82 ? -15.953 6.243 3.106 1.00 59.56 82 SER A O 1
ATOM 612 N N . PRO A 1 83 ? -15.411 8.346 3.592 1.00 57.88 83 PRO A N 1
ATOM 613 C CA . PRO A 1 83 ? -16.044 8.329 4.916 1.00 57.88 83 PRO A CA 1
ATOM 614 C C . PRO A 1 83 ? -17.513 7.869 4.944 1.00 57.88 83 PRO A C 1
ATOM 616 O O . PRO A 1 83 ? -18.014 7.472 5.992 1.00 57.88 83 PRO A O 1
ATOM 619 N N . ARG A 1 84 ? -18.220 7.917 3.803 1.00 50.41 84 ARG A N 1
ATOM 620 C CA . ARG A 1 84 ? -19.620 7.472 3.691 1.00 50.41 84 ARG A CA 1
ATOM 621 C C . ARG A 1 84 ? -19.792 5.970 3.918 1.00 50.41 84 ARG A C 1
ATOM 623 O O . ARG A 1 84 ? -20.825 5.558 4.436 1.00 50.41 84 ARG A O 1
ATOM 630 N N . THR A 1 85 ? -18.805 5.162 3.555 1.00 54.22 85 THR A N 1
ATOM 631 C CA . THR A 1 85 ? -18.864 3.695 3.640 1.00 54.22 85 THR A CA 1
ATOM 632 C C . THR A 1 85 ? -18.325 3.156 4.963 1.00 54.22 85 THR A C 1
ATOM 634 O O . THR A 1 85 ? -18.626 2.017 5.303 1.00 54.22 85 THR A O 1
ATOM 637 N N . TRP A 1 86 ? -17.661 3.986 5.779 1.00 59.25 86 TRP A N 1
ATOM 638 C CA . TRP A 1 86 ? -17.220 3.644 7.145 1.00 59.25 86 TRP A CA 1
ATOM 639 C C . TRP A 1 86 ? -18.382 3.411 8.128 1.00 59.25 86 TRP A C 1
ATOM 641 O O . TRP A 1 86 ? -18.161 3.087 9.292 1.00 59.25 86 TRP A O 1
ATOM 651 N N . THR A 1 87 ? -19.621 3.616 7.672 1.00 48.25 87 THR A N 1
ATOM 652 C CA . THR A 1 87 ? -20.855 3.292 8.399 1.00 48.25 87 THR A CA 1
ATOM 653 C C . THR A 1 87 ? -21.335 1.861 8.151 1.00 48.25 87 THR A C 1
ATOM 655 O O . THR A 1 87 ? -22.178 1.372 8.901 1.00 48.25 87 THR A O 1
ATOM 658 N N . ARG A 1 88 ? -20.807 1.165 7.132 1.00 50.62 88 ARG A N 1
ATOM 659 C CA . ARG A 1 88 ? -21.029 -0.276 6.972 1.00 50.62 88 ARG A CA 1
ATOM 660 C C . ARG A 1 88 ? -20.161 -1.005 7.993 1.00 50.62 88 ARG A C 1
ATOM 662 O O . ARG A 1 88 ? -19.001 -0.643 8.191 1.00 50.62 88 ARG A O 1
ATOM 669 N N . SER A 1 89 ? -20.726 -2.030 8.632 1.00 45.88 89 SER A N 1
ATOM 670 C CA . SER A 1 89 ? -19.967 -2.953 9.477 1.00 45.88 89 SER A CA 1
ATOM 671 C C . SER A 1 89 ? -18.704 -3.408 8.735 1.00 45.88 89 SER A C 1
ATOM 673 O O . SER A 1 89 ? -18.773 -3.594 7.513 1.00 45.88 89 SER A O 1
ATOM 675 N N . PRO A 1 90 ? -17.554 -3.556 9.422 1.00 54.53 90 PRO A N 1
ATOM 676 C CA . PRO A 1 90 ? -16.363 -4.104 8.783 1.00 54.53 90 PRO A CA 1
ATOM 677 C C . PRO A 1 90 ? -16.720 -5.439 8.112 1.00 54.53 90 PRO A C 1
ATOM 679 O O . PRO A 1 90 ? -17.617 -6.126 8.617 1.00 54.53 90 PRO A O 1
ATOM 682 N N . PRO A 1 91 ? -16.076 -5.798 6.985 1.00 54.00 91 PRO A N 1
ATOM 683 C CA . PRO A 1 91 ? -16.276 -7.110 6.391 1.00 54.00 91 PRO A CA 1
ATOM 684 C C . PRO A 1 91 ? -16.042 -8.153 7.484 1.00 54.00 91 PRO A C 1
ATOM 686 O O . PRO A 1 91 ? -14.970 -8.218 8.085 1.00 54.00 91 PRO A O 1
ATOM 689 N N . THR A 1 92 ? -17.099 -8.888 7.820 1.00 44.81 92 THR A N 1
ATOM 690 C CA . THR A 1 92 ? -17.021 -9.997 8.760 1.00 44.81 92 THR A CA 1
ATOM 691 C C . THR A 1 92 ? -16.117 -11.037 8.125 1.00 44.81 92 THR A C 1
ATOM 693 O O . THR A 1 92 ? -16.440 -11.561 7.058 1.00 44.81 92 THR A O 1
ATOM 696 N N . THR A 1 93 ? -14.975 -11.298 8.751 1.00 45.72 93 THR A N 1
ATOM 697 C CA . THR A 1 93 ? -14.164 -12.478 8.454 1.00 45.72 93 THR A CA 1
ATOM 698 C C . THR A 1 93 ? -15.070 -13.715 8.571 1.00 45.72 93 THR A C 1
ATOM 700 O O . THR A 1 93 ? -15.888 -13.737 9.498 1.00 45.72 93 THR A O 1
ATOM 703 N N . PRO A 1 94 ? -15.006 -14.701 7.658 1.00 41.94 94 PRO A N 1
ATOM 704 C CA . PRO A 1 94 ? -15.556 -16.021 7.955 1.00 41.94 94 PRO A CA 1
ATOM 705 C C . PRO A 1 94 ? -14.852 -16.655 9.163 1.00 41.94 94 PRO A C 1
ATOM 707 O O . PRO A 1 94 ? -13.661 -16.335 9.396 1.00 41.94 94 PRO A O 1
#

Foldseek 3Di:
DVVLLVDDDWDDDPNDTCNVVSVVVVVVVVVVQVCLLVQVDADPVSGHDQEDEQDDDDPSPPVVVVVCVVCVVVDRGHHYDDPVCVPDDHPDDD

Secondary structure (DSSP, 8-state):
-TTTTT--S--EETTEE-HHHHHHHHHHHHHHHHHHHTT-SB-TTSPBP-B------THHHHHHHHHHHHTGGG--SSB-S-TTGGGSPP----

Solvent-accessible surface area (backbone atoms only — not comparable to full-atom values): 5996 Å² total; per-residue (Å²): 123,74,64,65,81,74,56,87,68,84,43,73,56,98,90,38,68,48,45,66,59,52,51,52,50,53,48,53,51,49,55,53,52,49,33,37,53,72,41,72,41,51,46,101,84,70,43,54,55,61,65,48,84,86,86,60,64,67,71,72,34,53,53,59,51,51,52,52,65,76,44,52,93,75,60,82,60,51,48,66,72,61,83,81,59,74,74,53,77,74,80,75,77,132

Radius of gyration: 16.59 Å; Cα contacts (8 Å, |Δi|>4): 62; chains: 1; bounding box: 46×30×38 Å